Protein AF-A0A534TNX2-F1 (afdb_monomer_lite)

Sequence (73 aa):
MRTTLLLTARPIDGRRAAEIGLVNAVVEPATLMPTALSTADAIAANAPLAVRTTRRGVREVLSLSLADAYRRQ

pLDDT: mean 86.75, std 12.8, range [44.97, 98.12]

Structure (mmCIF, N/CA/C/O backbone):
data_AF-A0A534TNX2-F1
#
_entry.id   AF-A0A534TNX2-F1
#
loop_
_atom_site.group_PDB
_atom_site.id
_atom_site.type_symbol
_atom_site.label_atom_id
_atom_site.label_alt_id
_atom_site.label_comp_id
_atom_site.label_asym_id
_atom_site.label_entity_id
_atom_site.label_seq_id
_atom_site.pdbx_PDB_ins_code
_atom_site.Cartn_x
_atom_site.Cartn_y
_atom_site.Cartn_z
_atom_site.occupancy
_atom_site.B_iso_or_equiv
_atom_site.auth_seq_id
_atom_site.auth_comp_id
_atom_site.auth_asym_id
_atom_site.auth_atom_id
_atom_site.pdbx_PDB_model_num
ATOM 1 N N . MET A 1 1 ? 2.429 -0.449 -16.935 1.00 59.62 1 MET A N 1
ATOM 2 C CA . MET A 1 1 ? 1.756 0.862 -17.084 1.00 59.62 1 MET A CA 1
ATOM 3 C C . MET A 1 1 ? 1.857 1.310 -18.537 1.00 59.62 1 MET A C 1
ATOM 5 O O . MET A 1 1 ? 2.942 1.228 -19.096 1.00 59.62 1 MET A O 1
ATOM 9 N N . ARG A 1 2 ? 0.755 1.703 -19.187 1.00 73.56 2 ARG A N 1
ATOM 10 C CA . ARG A 1 2 ? 0.782 2.106 -20.607 1.00 73.56 2 ARG A CA 1
ATOM 11 C C . ARG A 1 2 ? 1.348 3.525 -20.753 1.00 73.56 2 ARG A C 1
ATOM 13 O O . ARG A 1 2 ? 0.806 4.450 -20.154 1.00 73.56 2 ARG A O 1
ATOM 20 N N . THR A 1 3 ? 2.374 3.702 -21.586 1.00 69.19 3 THR A N 1
ATOM 21 C CA . THR A 1 3 ? 3.071 4.987 -21.818 1.00 69.19 3 THR A CA 1
ATOM 22 C C . THR A 1 3 ? 2.135 6.101 -22.291 1.00 69.19 3 THR A C 1
ATOM 24 O O . THR A 1 3 ? 2.342 7.266 -21.978 1.00 69.19 3 THR A O 1
ATOM 27 N N . THR A 1 4 ? 1.047 5.758 -22.981 1.00 78.75 4 THR A N 1
ATOM 28 C CA . THR A 1 4 ? 0.061 6.732 -23.464 1.00 78.75 4 THR A CA 1
ATOM 29 C C . THR A 1 4 ? -0.594 7.545 -22.350 1.00 78.75 4 THR A C 1
ATOM 31 O O . THR A 1 4 ? -0.909 8.704 -22.582 1.00 78.75 4 THR A O 1
ATOM 34 N N . LEU A 1 5 ? -0.776 7.007 -21.140 1.00 83.25 5 LEU A N 1
ATOM 35 C CA . LEU A 1 5 ? -1.325 7.796 -20.027 1.00 83.25 5 LEU A CA 1
ATOM 36 C C . LEU A 1 5 ? -0.360 8.899 -19.588 1.00 83.25 5 LEU A C 1
ATOM 38 O O . LEU A 1 5 ? -0.780 10.033 -19.390 1.00 83.25 5 LEU A O 1
ATOM 42 N N . LEU A 1 6 ? 0.934 8.577 -19.525 1.00 82.56 6 LEU A N 1
ATOM 43 C CA . LEU A 1 6 ? 1.982 9.534 -19.172 1.00 82.56 6 LEU A CA 1
ATOM 44 C C . LEU A 1 6 ? 2.130 10.641 -20.217 1.00 82.56 6 LEU A C 1
ATOM 46 O O . LEU A 1 6 ? 2.386 11.784 -19.867 1.00 82.56 6 LEU A O 1
ATOM 50 N N . LEU A 1 7 ? 1.964 10.298 -21.495 1.00 89.50 7 LEU A N 1
ATOM 51 C CA . LEU A 1 7 ? 2.206 11.223 -22.602 1.00 89.50 7 LEU A CA 1
ATOM 52 C C . LEU A 1 7 ? 0.969 12.028 -23.020 1.00 89.50 7 LEU A C 1
ATOM 54 O O . LEU A 1 7 ? 1.116 13.076 -23.633 1.00 89.50 7 LEU A O 1
ATOM 58 N N . THR A 1 8 ? -0.243 11.545 -22.725 1.00 88.56 8 THR A N 1
ATOM 59 C CA . THR A 1 8 ? -1.492 12.215 -23.146 1.00 88.56 8 THR A CA 1
ATOM 60 C C . THR A 1 8 ? -2.194 12.975 -22.029 1.00 88.56 8 THR A C 1
ATOM 62 O O . THR A 1 8 ? -3.123 13.719 -22.324 1.00 88.56 8 THR A O 1
ATOM 65 N N . ALA A 1 9 ? -1.797 12.769 -20.766 1.00 84.44 9 ALA A N 1
ATOM 66 C CA . ALA A 1 9 ? -2.394 13.395 -19.581 1.00 84.44 9 ALA A CA 1
ATOM 67 C C . ALA A 1 9 ? -3.936 13.306 -19.509 1.00 84.44 9 ALA A C 1
ATOM 69 O O . ALA A 1 9 ? -4.587 14.102 -18.835 1.00 84.44 9 ALA A O 1
ATOM 70 N N . ARG A 1 10 ? -4.545 12.338 -20.206 1.00 88.81 10 ARG A N 1
ATOM 71 C CA . ARG A 1 10 ? -5.999 12.177 -20.212 1.00 88.81 10 ARG A CA 1
ATOM 72 C C . ARG A 1 10 ? -6.471 11.614 -18.871 1.00 88.81 10 ARG A C 1
ATOM 74 O O . ARG A 1 10 ? -5.874 10.641 -18.398 1.00 88.81 10 ARG A O 1
ATOM 81 N N . PRO A 1 11 ? -7.552 12.162 -18.291 1.00 89.31 11 PRO A N 1
ATOM 82 C CA . PRO A 1 11 ? -8.110 11.636 -17.057 1.00 89.31 11 PRO A CA 1
ATOM 83 C C . PRO A 1 11 ? -8.655 10.220 -17.273 1.00 89.31 11 PRO A C 1
ATOM 85 O O . PRO A 1 11 ? -9.142 9.876 -18.353 1.00 89.31 11 PRO A O 1
ATOM 88 N N . ILE A 1 12 ? -8.571 9.405 -16.225 1.00 93.31 12 ILE A N 1
ATOM 89 C CA . ILE A 1 12 ? -9.173 8.074 -16.158 1.00 93.31 12 ILE A CA 1
ATOM 90 C C . ILE A 1 12 ? -10.035 7.982 -14.902 1.00 93.31 12 ILE A C 1
ATOM 92 O O . ILE A 1 12 ? -9.735 8.621 -13.894 1.00 93.31 12 ILE A O 1
ATOM 96 N N . ASP A 1 13 ? -11.094 7.184 -14.963 1.00 94.00 13 ASP A N 1
ATOM 97 C CA . ASP A 1 13 ? -11.920 6.879 -13.799 1.00 94.00 13 ASP A CA 1
ATOM 98 C C . ASP A 1 13 ? -11.294 5.774 -12.925 1.00 94.00 13 ASP A C 1
ATOM 100 O O . ASP A 1 13 ? -10.296 5.135 -13.283 1.00 94.00 13 ASP A O 1
ATOM 104 N N . GLY A 1 14 ? -11.888 5.547 -11.748 1.00 90.94 14 GLY A N 1
ATOM 105 C CA . GLY A 1 14 ? -11.406 4.546 -10.797 1.00 90.94 14 GLY A CA 1
ATOM 106 C C . GLY A 1 14 ? -11.426 3.128 -11.368 1.00 90.94 14 GLY A C 1
ATOM 107 O O . GLY A 1 14 ? -10.476 2.369 -11.170 1.00 90.94 14 GLY A O 1
ATOM 108 N N . ARG A 1 15 ? -12.474 2.766 -12.120 1.00 93.44 15 ARG A N 1
ATOM 109 C CA . ARG A 1 15 ? -12.599 1.434 -12.727 1.00 93.44 15 ARG A CA 1
ATOM 110 C C . ARG A 1 15 ? -11.436 1.173 -13.674 1.00 93.44 15 ARG A C 1
ATOM 112 O O . ARG 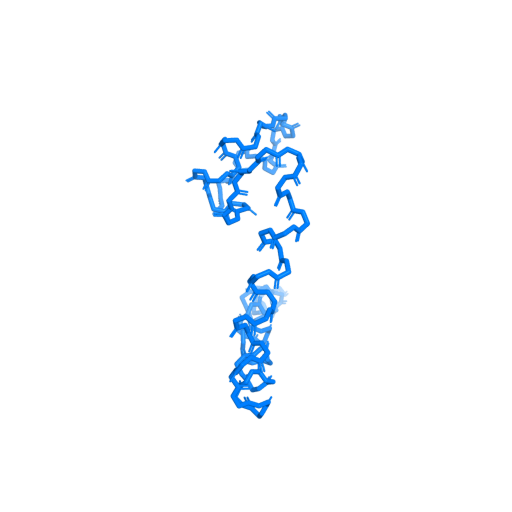A 1 15 ? -10.765 0.145 -13.565 1.00 93.44 15 ARG A O 1
ATOM 119 N N . ARG A 1 16 ? -11.156 2.122 -14.566 1.00 92.19 16 ARG A N 1
ATOM 120 C CA . ARG A 1 16 ? -10.050 2.012 -15.505 1.00 92.19 16 ARG A CA 1
ATOM 121 C C . ARG A 1 16 ? -8.707 1.982 -14.787 1.00 92.19 16 ARG A C 1
ATOM 123 O O . ARG A 1 16 ? -7.822 1.248 -15.223 1.00 92.19 16 ARG A O 1
ATOM 130 N N . ALA A 1 17 ? -8.556 2.736 -13.698 1.00 92.56 17 ALA A N 1
ATOM 131 C CA . ALA A 1 17 ? -7.365 2.690 -12.854 1.00 92.56 17 ALA A CA 1
ATOM 132 C C . ALA A 1 17 ? -7.140 1.292 -12.240 1.00 92.56 17 ALA A C 1
ATOM 134 O O . ALA A 1 17 ? -6.001 0.827 -12.216 1.00 92.56 17 ALA A O 1
ATOM 135 N N . ALA A 1 18 ? -8.195 0.592 -11.813 1.00 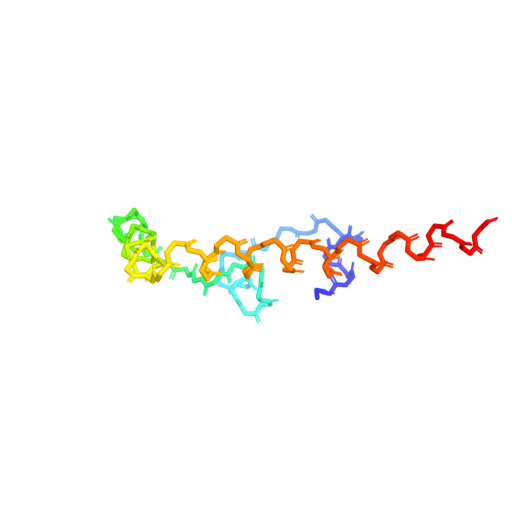93.25 18 ALA A N 1
ATOM 136 C CA . ALA A 1 18 ? -8.081 -0.779 -11.306 1.00 93.25 18 ALA A CA 1
ATOM 137 C C . ALA A 1 18 ? -7.737 -1.787 -12.413 1.00 93.25 18 ALA A C 1
ATOM 139 O O . ALA A 1 18 ? -6.825 -2.595 -12.252 1.00 93.25 18 ALA A O 1
ATOM 140 N N . GLU A 1 19 ? -8.386 -1.694 -13.578 1.00 93.25 19 GLU A N 1
ATOM 141 C CA . GLU A 1 19 ? -8.129 -2.586 -14.723 1.00 93.25 19 GLU A CA 1
ATOM 142 C C . GLU A 1 19 ? -6.671 -2.554 -15.205 1.00 93.25 19 GLU A C 1
ATOM 144 O O . GLU A 1 19 ? -6.147 -3.555 -15.693 1.00 93.25 19 GLU A O 1
ATOM 149 N N . ILE A 1 20 ? -6.011 -1.397 -15.107 1.00 92.81 20 ILE A N 1
ATOM 150 C CA . ILE A 1 20 ? -4.605 -1.238 -15.509 1.00 92.81 20 ILE A CA 1
ATOM 151 C C . ILE A 1 20 ? -3.614 -1.472 -14.360 1.00 92.81 20 ILE A C 1
ATOM 153 O O . ILE A 1 20 ? -2.409 -1.309 -14.575 1.00 92.81 20 ILE A O 1
ATOM 157 N N . GLY A 1 21 ? -4.104 -1.806 -13.161 1.00 90.44 21 GLY A N 1
ATOM 158 C CA . GLY A 1 21 ? -3.294 -2.025 -11.962 1.00 90.44 21 GLY A CA 1
ATOM 159 C C . GLY A 1 21 ? -2.685 -0.754 -11.362 1.00 90.44 21 GLY A C 1
ATOM 160 O O . GLY A 1 21 ? -1.665 -0.837 -10.685 1.00 90.44 21 GLY A O 1
ATOM 161 N N . LEU A 1 22 ? -3.259 0.425 -11.630 1.00 91.69 22 LEU A N 1
ATOM 162 C CA . LEU A 1 22 ? -2.841 1.678 -10.986 1.00 91.69 22 LEU A CA 1
ATOM 163 C C . LEU A 1 22 ? -3.323 1.744 -9.530 1.00 91.69 22 LEU A C 1
ATOM 165 O O . LEU A 1 22 ? -2.626 2.279 -8.672 1.00 91.69 22 LEU A O 1
ATOM 169 N N . VAL A 1 23 ? -4.503 1.189 -9.257 1.00 94.25 23 VAL A N 1
ATOM 170 C CA . VAL A 1 23 ? -5.041 0.995 -7.906 1.00 94.25 23 VAL A CA 1
ATOM 171 C C . VAL A 1 23 ? -5.435 -0.466 -7.722 1.00 94.25 23 VAL A C 1
ATOM 173 O O . VAL A 1 23 ? -5.756 -1.149 -8.691 1.00 94.25 23 VAL A O 1
ATOM 176 N N . ASN A 1 24 ? -5.427 -0.946 -6.480 1.00 92.38 24 ASN A N 1
ATOM 177 C CA .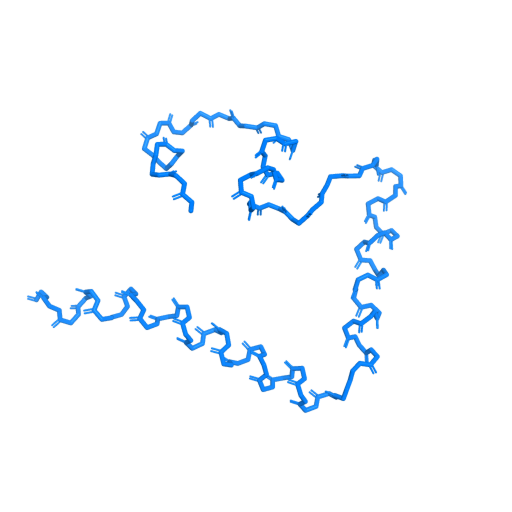 ASN A 1 24 ? -5.733 -2.348 -6.185 1.00 92.38 24 ASN A CA 1
ATOM 178 C C . ASN A 1 24 ? -7.238 -2.657 -6.252 1.00 92.38 24 ASN A C 1
ATOM 180 O O . ASN 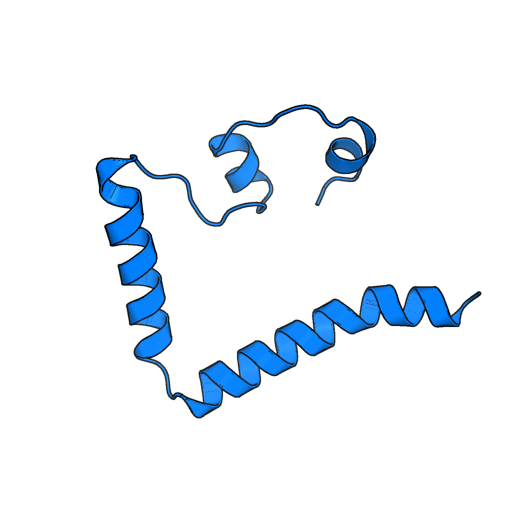A 1 24 ? -7.616 -3.766 -6.612 1.00 92.38 24 ASN A O 1
ATOM 184 N N . ALA A 1 25 ? -8.093 -1.698 -5.884 1.00 94.06 25 ALA A N 1
ATOM 185 C CA . ALA A 1 25 ? -9.543 -1.863 -5.852 1.00 94.06 25 ALA A CA 1
ATOM 186 C C . ALA A 1 25 ? -10.265 -0.509 -5.928 1.00 94.06 25 ALA A C 1
ATOM 188 O O . ALA A 1 25 ? -9.696 0.529 -5.586 1.00 94.06 25 ALA A O 1
ATOM 189 N N . VAL A 1 26 ? -11.534 -0.546 -6.337 1.00 96.38 26 VAL A N 1
ATOM 190 C CA . VAL A 1 26 ? -12.485 0.573 -6.277 1.00 96.38 26 VAL A CA 1
ATOM 191 C C . VAL A 1 26 ? -13.652 0.117 -5.419 1.00 96.38 26 VAL A C 1
ATOM 193 O O . VAL A 1 26 ? -14.176 -0.974 -5.636 1.00 96.38 26 VAL A O 1
ATOM 196 N N . VAL A 1 27 ? -14.038 0.933 -4.446 1.00 96.50 27 VAL A N 1
ATOM 197 C CA . VAL A 1 27 ? -15.097 0.616 -3.482 1.00 96.50 27 VAL A CA 1
ATOM 198 C C . VAL A 1 27 ? -16.002 1.825 -3.277 1.00 96.50 27 VAL A C 1
ATOM 200 O O . VAL A 1 27 ? -15.621 2.949 -3.608 1.00 96.50 27 VAL A O 1
ATOM 203 N N . GLU A 1 28 ? -17.185 1.597 -2.710 1.00 96.75 28 GLU A N 1
ATOM 204 C CA . GLU A 1 28 ? -18.103 2.678 -2.355 1.00 96.75 28 GLU A CA 1
ATOM 205 C C . GLU A 1 28 ? -17.479 3.606 -1.299 1.00 96.75 28 GLU A C 1
ATOM 207 O O . GLU A 1 28 ? -16.789 3.112 -0.394 1.00 96.75 28 GLU A O 1
ATOM 212 N N . PRO A 1 29 ? -17.750 4.927 -1.335 1.00 95.38 29 PRO A N 1
ATOM 213 C CA . PRO A 1 29 ? -17.125 5.896 -0.432 1.00 95.38 29 PRO A CA 1
ATOM 214 C C . PRO A 1 29 ? -17.253 5.535 1.053 1.00 95.38 29 PRO A C 1
ATOM 216 O O . PRO A 1 29 ? -16.288 5.649 1.805 1.00 95.38 29 PRO A O 1
ATOM 219 N N . ALA A 1 30 ? -18.419 5.026 1.465 1.00 97.38 30 ALA A N 1
ATOM 220 C CA . ALA A 1 30 ? -18.684 4.610 2.844 1.00 97.38 30 ALA A CA 1
ATOM 221 C C . ALA A 1 30 ? -17.813 3.423 3.305 1.00 97.38 30 ALA A C 1
ATOM 223 O O . ALA A 1 30 ? -17.578 3.245 4.498 1.00 97.38 30 ALA A O 1
ATOM 224 N N . THR A 1 31 ? -17.319 2.618 2.363 1.00 96.56 31 THR A N 1
ATOM 225 C CA . THR A 1 31 ? -16.521 1.411 2.630 1.00 96.56 31 THR A CA 1
ATOM 226 C C . THR A 1 31 ? -15.021 1.614 2.431 1.00 96.56 31 THR A C 1
ATOM 228 O O . THR A 1 31 ? -14.239 0.745 2.806 1.00 96.56 31 THR A O 1
ATOM 231 N N . LEU A 1 32 ? -14.597 2.781 1.930 1.00 96.38 32 LEU A N 1
ATOM 232 C CA . LEU A 1 32 ? -13.197 3.083 1.621 1.00 96.38 32 LEU A CA 1
ATOM 233 C C . LEU A 1 32 ? -12.262 2.860 2.817 1.00 96.38 32 LEU A C 1
ATOM 235 O O . LEU A 1 32 ? -11.309 2.084 2.726 1.00 96.38 32 LEU A O 1
ATOM 239 N N . MET A 1 33 ? -12.548 3.513 3.945 1.00 98.12 33 MET A N 1
ATOM 240 C CA . MET A 1 33 ? -11.723 3.389 5.149 1.00 98.12 33 MET A CA 1
ATOM 241 C C . MET A 1 33 ? -11.763 1.975 5.748 1.00 98.12 33 MET A C 1
ATOM 243 O O . MET A 1 33 ? -10.686 1.432 5.999 1.00 98.12 33 MET A O 1
ATOM 247 N N . PRO A 1 34 ? -12.938 1.331 5.918 1.00 97.94 34 PRO A N 1
ATOM 248 C CA . PRO A 1 34 ? -13.005 -0.069 6.337 1.00 97.94 34 PRO A CA 1
ATOM 249 C C . PRO A 1 34 ? -12.155 -1.023 5.483 1.00 97.94 34 PRO A C 1
ATOM 251 O O . PRO A 1 34 ? -11.395 -1.821 6.030 1.00 97.94 34 PRO A O 1
ATOM 254 N N . THR A 1 35 ? -12.222 -0.927 4.151 1.00 97.06 35 THR A N 1
ATOM 255 C CA . THR A 1 35 ? -11.444 -1.796 3.250 1.00 97.06 35 THR A CA 1
ATOM 256 C C . THR A 1 35 ? -9.938 -1.540 3.354 1.00 97.06 35 THR A C 1
ATOM 258 O O . THR A 1 35 ? -9.143 -2.486 3.385 1.00 97.06 35 THR A O 1
ATOM 261 N N . ALA A 1 36 ? -9.529 -0.271 3.434 1.00 96.69 36 ALA A N 1
ATOM 262 C CA . ALA A 1 36 ? -8.122 0.094 3.585 1.00 96.69 36 ALA A CA 1
ATOM 263 C C . ALA A 1 36 ? -7.541 -0.422 4.911 1.00 96.69 36 ALA A C 1
ATOM 265 O O . ALA A 1 36 ? -6.453 -1.000 4.923 1.00 96.69 36 ALA A O 1
ATOM 266 N N . LEU A 1 37 ? -8.285 -0.262 6.010 1.00 98.06 37 LEU A N 1
ATOM 267 C CA . LEU A 1 37 ? -7.871 -0.732 7.332 1.00 98.06 37 LEU A CA 1
ATOM 268 C C . L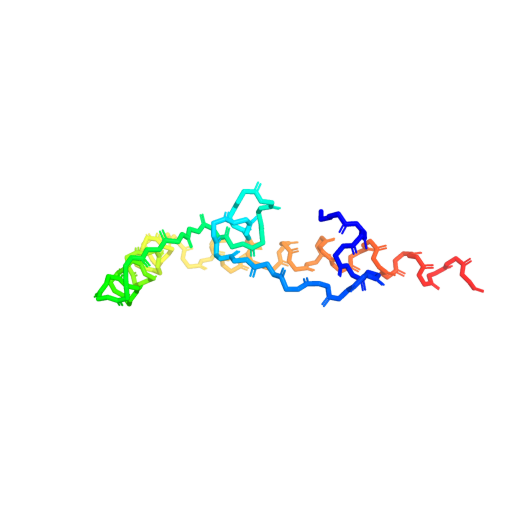EU A 1 37 ? -7.819 -2.257 7.401 1.00 98.06 37 LEU A C 1
ATOM 270 O O . LEU A 1 37 ? -6.812 -2.789 7.845 1.00 98.06 37 LEU A O 1
ATOM 274 N N . SER A 1 38 ? -8.808 -2.960 6.847 1.00 97.81 38 SER A N 1
ATOM 275 C CA . SER A 1 38 ? -8.781 -4.428 6.773 1.00 97.81 38 SER A CA 1
ATOM 276 C C . SER A 1 38 ? -7.530 -4.953 6.054 1.00 97.81 38 SER A C 1
ATOM 278 O O . SER A 1 38 ? -6.912 -5.926 6.489 1.00 97.81 38 SER A O 1
ATOM 280 N N . THR A 1 39 ? -7.099 -4.271 4.988 1.00 96.44 39 THR A N 1
ATOM 281 C CA . THR A 1 39 ? -5.846 -4.604 4.293 1.00 96.44 39 THR A CA 1
ATOM 282 C C . THR A 1 39 ? -4.625 -4.337 5.178 1.00 96.44 39 THR A C 1
ATOM 284 O O . THR A 1 39 ? -3.695 -5.144 5.215 1.00 96.44 39 THR A O 1
ATOM 287 N N . ALA A 1 40 ? -4.607 -3.212 5.899 1.00 95.56 40 ALA A N 1
ATOM 288 C CA . ALA A 1 40 ? -3.526 -2.876 6.821 1.00 95.56 40 ALA A CA 1
ATOM 289 C C . ALA A 1 40 ? -3.429 -3.879 7.981 1.00 95.56 40 ALA A C 1
ATOM 291 O O . ALA A 1 40 ? -2.323 -4.306 8.312 1.00 95.56 40 ALA A O 1
ATOM 292 N N . ASP A 1 41 ? -4.563 -4.312 8.529 1.00 97.75 41 ASP A N 1
ATOM 293 C CA . ASP A 1 41 ? -4.642 -5.322 9.585 1.00 97.75 41 ASP A CA 1
ATOM 294 C C . ASP A 1 41 ? -4.105 -6.670 9.097 1.00 97.75 41 ASP A C 1
ATOM 296 O O . ASP A 1 41 ? -3.293 -7.300 9.775 1.00 97.75 41 ASP A O 1
ATOM 300 N N . ALA A 1 42 ? -4.467 -7.078 7.876 1.00 96.75 42 ALA A N 1
ATOM 301 C CA . ALA A 1 42 ? -3.926 -8.286 7.256 1.00 96.75 42 ALA A CA 1
ATOM 302 C C . ALA A 1 42 ? -2.399 -8.215 7.082 1.00 96.75 42 ALA A C 1
ATOM 304 O O . ALA A 1 42 ? -1.704 -9.211 7.281 1.00 96.75 42 ALA A O 1
ATOM 305 N N . ILE A 1 43 ? -1.850 -7.041 6.750 1.00 96.25 43 ILE A N 1
ATOM 306 C CA . ILE A 1 43 ? -0.396 -6.831 6.695 1.00 96.25 43 ILE A CA 1
ATOM 307 C C . ILE A 1 43 ? 0.208 -6.909 8.102 1.00 96.25 43 ILE A C 1
ATOM 309 O O . ILE A 1 43 ? 1.216 -7.595 8.283 1.00 96.25 43 ILE A O 1
ATOM 313 N N . ALA A 1 44 ? -0.402 -6.241 9.082 1.00 95.19 44 ALA A N 1
ATOM 314 C CA . ALA A 1 44 ? 0.067 -6.169 10.465 1.00 95.19 44 ALA A CA 1
ATOM 315 C C . ALA A 1 44 ? 0.022 -7.522 11.196 1.00 95.19 44 ALA A C 1
ATOM 317 O O . ALA A 1 44 ? 0.817 -7.740 12.108 1.00 95.19 44 ALA A O 1
ATOM 318 N N . ALA A 1 45 ? -0.842 -8.442 10.762 1.00 96.44 45 ALA A N 1
ATOM 319 C CA . ALA A 1 45 ? -0.901 -9.813 11.264 1.00 96.44 45 ALA A CA 1
ATOM 320 C C . ALA A 1 45 ? 0.337 -10.661 10.897 1.00 96.44 45 ALA A C 1
ATOM 322 O O . ALA A 1 45 ? 0.575 -11.703 11.508 1.00 96.44 45 ALA A O 1
ATOM 323 N N . ASN A 1 46 ? 1.145 -10.237 9.917 1.00 94.94 46 ASN A N 1
ATOM 324 C CA . ASN A 1 46 ? 2.371 -10.943 9.540 1.00 94.94 46 ASN A CA 1
ATOM 325 C C . ASN A 1 46 ? 3.534 -10.623 10.490 1.00 94.94 46 ASN A C 1
ATOM 327 O O . ASN A 1 46 ? 3.594 -9.562 11.109 1.00 94.94 46 ASN A O 1
ATOM 3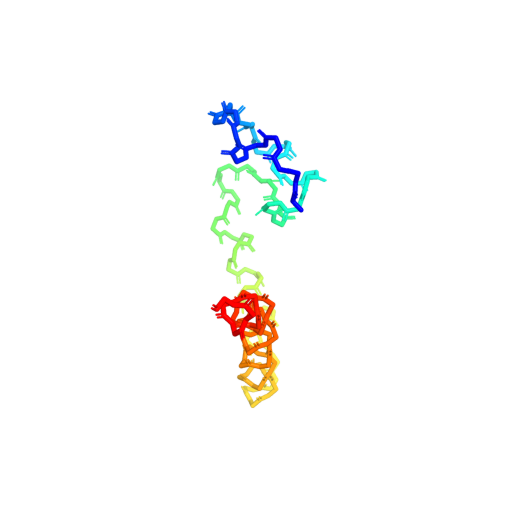31 N N . ALA A 1 47 ? 4.533 -11.513 10.539 1.00 94.00 47 ALA A N 1
ATOM 332 C CA . ALA A 1 47 ? 5.742 -11.297 11.331 1.00 94.00 47 ALA A CA 1
ATOM 333 C C . ALA A 1 47 ? 6.408 -9.945 10.971 1.00 94.00 47 ALA A C 1
ATOM 335 O O . ALA A 1 47 ? 6.791 -9.748 9.810 1.00 94.00 47 ALA A O 1
ATOM 336 N N . PRO A 1 48 ? 6.632 -9.027 11.938 1.00 92.94 48 PRO A N 1
ATOM 337 C CA . PRO A 1 48 ? 7.120 -7.677 11.645 1.00 92.94 48 PRO A CA 1
ATOM 338 C C . PRO A 1 48 ? 8.441 -7.639 10.868 1.00 92.94 48 PRO A C 1
ATOM 340 O O . PRO A 1 48 ? 8.665 -6.739 10.059 1.00 92.94 48 PRO A O 1
ATOM 343 N N . LEU A 1 49 ? 9.326 -8.616 11.094 1.00 94.50 49 LEU A N 1
ATOM 344 C CA . LEU A 1 49 ? 10.584 -8.727 10.357 1.00 94.50 49 LEU A CA 1
ATOM 345 C C . LEU A 1 49 ? 10.354 -9.060 8.878 1.00 94.50 49 LEU A C 1
ATOM 347 O O . LEU A 1 49 ? 10.965 -8.423 8.024 1.00 94.50 49 LEU A O 1
ATOM 351 N N . ALA A 1 50 ? 9.450 -9.996 8.573 1.00 93.69 50 ALA A N 1
ATOM 352 C CA . ALA A 1 50 ? 9.127 -10.374 7.200 1.00 93.69 50 ALA A CA 1
ATOM 353 C C . ALA A 1 50 ? 8.562 -9.176 6.425 1.00 93.69 50 ALA A C 1
ATOM 355 O O . ALA A 1 50 ? 9.080 -8.832 5.367 1.00 93.69 50 ALA A O 1
ATOM 356 N N . VAL A 1 51 ? 7.592 -8.458 7.006 1.00 94.94 51 VAL A N 1
ATOM 357 C CA . VAL A 1 51 ? 6.998 -7.258 6.386 1.00 94.94 51 VAL A CA 1
ATOM 358 C C . VAL A 1 51 ? 8.059 -6.194 6.089 1.00 94.94 51 VAL A C 1
ATOM 360 O O . VAL A 1 51 ? 8.084 -5.630 4.991 1.00 94.94 51 VAL A O 1
ATOM 363 N N . ARG A 1 52 ? 8.968 -5.923 7.038 1.00 93.69 52 ARG A N 1
ATOM 364 C CA . ARG A 1 52 ? 10.051 -4.943 6.847 1.00 93.69 52 ARG A CA 1
ATOM 365 C C . ARG A 1 52 ? 11.013 -5.359 5.739 1.00 93.69 52 ARG A C 1
ATOM 367 O O . ARG A 1 52 ? 11.330 -4.532 4.883 1.00 93.69 52 ARG A O 1
ATOM 374 N N . THR A 1 53 ? 11.457 -6.613 5.742 1.00 93.62 53 THR A N 1
ATOM 375 C CA . THR A 1 53 ? 12.398 -7.133 4.742 1.00 93.62 53 THR A CA 1
ATOM 376 C C . THR A 1 53 ? 11.773 -7.145 3.351 1.00 93.62 53 THR A C 1
ATOM 378 O O . THR A 1 53 ? 12.382 -6.634 2.414 1.00 93.62 53 THR A O 1
ATOM 381 N N . THR A 1 54 ? 10.532 -7.615 3.214 1.00 92.19 54 THR A N 1
ATOM 382 C CA . THR A 1 54 ? 9.803 -7.596 1.938 1.00 92.19 54 THR A CA 1
ATOM 383 C C . THR A 1 54 ? 9.623 -6.173 1.423 1.00 92.19 54 THR A C 1
ATOM 385 O O . THR A 1 54 ? 9.938 -5.890 0.268 1.00 92.19 54 THR A O 1
ATOM 388 N N . ARG A 1 55 ? 9.190 -5.236 2.278 1.00 90.62 55 ARG A N 1
ATOM 389 C CA . ARG A 1 55 ? 9.032 -3.827 1.886 1.00 90.62 55 ARG A CA 1
ATOM 390 C C . ARG A 1 55 ? 10.351 -3.206 1.426 1.00 90.62 55 ARG A C 1
ATOM 392 O O . ARG A 1 55 ? 10.354 -2.425 0.474 1.00 90.62 55 ARG A O 1
ATOM 399 N N . ARG A 1 56 ? 11.456 -3.523 2.107 1.00 90.50 56 ARG A N 1
ATOM 400 C CA . ARG A 1 56 ? 12.798 -3.070 1.728 1.00 90.50 56 ARG A CA 1
ATOM 401 C C . ARG A 1 56 ? 13.205 -3.640 0.368 1.00 90.50 56 ARG A C 1
ATOM 403 O O . ARG A 1 56 ? 13.529 -2.855 -0.516 1.00 90.50 56 ARG A O 1
ATOM 410 N N . GLY A 1 57 ? 13.097 -4.954 0.182 1.00 89.62 57 GLY A N 1
ATOM 411 C CA . GLY A 1 57 ? 13.456 -5.617 -1.074 1.00 89.62 57 GLY A CA 1
ATOM 412 C C . GLY A 1 57 ? 12.659 -5.092 -2.270 1.00 89.62 57 GLY A C 1
ATOM 413 O O . GLY A 1 57 ? 13.240 -4.789 -3.307 1.00 89.62 57 GLY A O 1
ATOM 414 N N . VAL A 1 58 ? 11.346 -4.876 -2.118 1.00 88.06 58 VAL A N 1
ATOM 415 C CA . VAL A 1 58 ? 10.509 -4.283 -3.180 1.00 88.06 58 VAL A CA 1
ATOM 416 C C . VAL A 1 58 ? 10.999 -2.884 -3.566 1.00 88.06 58 VAL A C 1
ATOM 418 O O . VAL A 1 58 ? 11.085 -2.569 -4.751 1.00 88.06 58 VAL A O 1
ATOM 421 N N . ARG A 1 59 ? 11.347 -2.038 -2.589 1.00 85.06 59 ARG A N 1
ATOM 422 C CA . ARG A 1 59 ? 11.871 -0.687 -2.861 1.00 85.06 59 ARG A CA 1
ATOM 423 C C . ARG A 1 59 ? 13.214 -0.717 -3.575 1.00 85.06 59 ARG A C 1
ATOM 425 O O . ARG A 1 59 ? 13.417 0.064 -4.499 1.00 85.06 59 ARG A O 1
ATOM 432 N N . GLU A 1 60 ? 14.102 -1.611 -3.157 1.00 85.69 60 GLU A N 1
ATOM 433 C CA . GLU A 1 60 ? 15.402 -1.797 -3.796 1.00 85.69 60 GLU A CA 1
ATOM 434 C C . GLU A 1 60 ? 15.211 -2.247 -5.253 1.00 85.69 60 GLU A C 1
ATOM 436 O O . GLU A 1 60 ? 15.694 -1.570 -6.157 1.00 85.69 60 GLU A O 1
ATOM 441 N N . VAL A 1 61 ? 14.394 -3.273 -5.515 1.00 79.88 61 VAL A N 1
ATOM 442 C CA . VAL A 1 61 ? 14.097 -3.752 -6.881 1.00 79.88 61 VAL A CA 1
ATOM 443 C C . VAL A 1 61 ? 13.500 -2.656 -7.769 1.00 79.88 61 VAL A C 1
ATOM 445 O O . VAL A 1 61 ? 13.940 -2.479 -8.904 1.00 79.88 61 VAL A O 1
ATOM 448 N N . LEU A 1 62 ? 12.535 -1.884 -7.262 1.00 78.69 62 LEU A N 1
ATOM 449 C CA . LEU A 1 62 ? 11.922 -0.791 -8.026 1.00 78.69 62 LEU A CA 1
ATOM 450 C C . LEU A 1 62 ? 12.896 0.364 -8.315 1.00 78.69 62 LEU A C 1
ATOM 452 O O . LEU A 1 62 ? 12.708 1.076 -9.298 1.00 78.69 62 LEU A O 1
ATOM 456 N N . SER A 1 63 ? 13.937 0.545 -7.497 1.00 72.94 63 SER A N 1
ATOM 457 C CA . SER A 1 63 ? 14.963 1.575 -7.714 1.00 72.94 63 SER A CA 1
ATOM 458 C C . SER A 1 63 ? 16.019 1.185 -8.754 1.00 72.94 63 SER A C 1
ATOM 460 O O . SER A 1 63 ? 16.593 2.063 -9.399 1.00 72.94 63 SER A O 1
ATOM 462 N N . LEU A 1 64 ? 16.255 -0.117 -8.957 1.00 63.94 64 LEU A N 1
ATOM 463 C CA . LEU A 1 64 ? 17.344 -0.604 -9.806 1.00 63.94 64 LEU A CA 1
ATOM 464 C C . LEU A 1 64 ? 17.120 -0.293 -11.293 1.00 63.94 64 LEU A C 1
ATOM 466 O O . LEU A 1 64 ? 18.058 0.116 -11.965 1.00 63.94 64 LEU A O 1
ATOM 470 N N . SER A 1 65 ? 15.889 -0.384 -11.808 1.00 66.44 65 SER A N 1
ATOM 471 C CA . SER A 1 65 ? 15.636 -0.224 -13.253 1.00 66.44 65 SER A CA 1
ATOM 472 C C . SER A 1 65 ? 15.848 1.203 -13.775 1.00 66.44 65 SER A C 1
ATOM 474 O O . SER A 1 65 ? 16.299 1.385 -14.904 1.00 66.44 65 SER A O 1
ATOM 476 N N . LEU A 1 66 ? 15.565 2.218 -12.955 1.00 63.03 66 LEU A N 1
ATOM 477 C CA . LEU A 1 66 ? 15.794 3.621 -13.297 1.00 63.03 66 LEU A CA 1
ATOM 478 C C . LEU A 1 66 ? 17.251 4.027 -13.026 1.00 63.03 66 LEU A C 1
ATOM 480 O O . LEU A 1 66 ? 17.859 4.724 -13.834 1.00 63.03 66 LEU A O 1
ATOM 484 N N . ALA A 1 67 ? 17.835 3.548 -11.924 1.00 64.00 67 ALA A N 1
ATOM 485 C CA . ALA A 1 67 ? 19.229 3.821 -11.584 1.00 64.00 67 ALA A CA 1
ATOM 486 C C . ALA A 1 67 ? 20.215 3.196 -12.591 1.00 64.00 67 ALA A C 1
ATOM 488 O O . ALA A 1 67 ? 21.198 3.837 -12.955 1.00 64.00 67 ALA A O 1
ATOM 489 N N . ASP A 1 68 ? 19.944 1.986 -13.094 1.00 64.94 68 ASP A N 1
ATOM 490 C CA . ASP A 1 68 ? 20.735 1.362 -14.164 1.00 64.94 68 ASP A CA 1
ATOM 491 C C . ASP A 1 68 ? 20.637 2.101 -15.500 1.00 64.94 68 ASP A C 1
ATOM 493 O O . ASP A 1 68 ? 21.617 2.154 -16.244 1.00 64.94 68 ASP A O 1
ATOM 497 N N . ALA A 1 69 ? 19.483 2.700 -15.805 1.00 58.56 69 ALA A N 1
ATOM 498 C CA . ALA A 1 69 ? 19.315 3.516 -17.003 1.00 58.56 69 ALA A CA 1
ATOM 499 C C . ALA A 1 69 ? 20.173 4.795 -16.951 1.00 58.56 69 ALA A C 1
ATOM 501 O O . ALA A 1 69 ? 20.761 5.167 -17.965 1.00 58.56 69 ALA A O 1
ATOM 502 N N . TYR A 1 70 ? 20.324 5.412 -15.771 1.00 61.06 70 TYR A N 1
ATOM 503 C CA . TYR A 1 70 ? 21.224 6.556 -15.569 1.00 61.06 70 TYR A CA 1
ATOM 504 C C . TYR A 1 70 ? 22.715 6.193 -15.627 1.00 61.06 70 TYR A C 1
ATOM 506 O O . TYR A 1 70 ? 23.526 7.055 -15.934 1.00 61.06 70 TYR A O 1
ATOM 514 N N . ARG A 1 71 ? 23.097 4.930 -15.381 1.00 65.12 71 ARG A N 1
ATOM 515 C CA . ARG A 1 71 ? 24.497 4.467 -15.488 1.00 65.12 71 ARG A CA 1
ATOM 516 C C . ARG A 1 71 ? 24.999 4.291 -16.929 1.00 65.12 71 ARG A C 1
ATOM 518 O O . ARG A 1 71 ? 26.183 4.034 -17.118 1.00 65.12 71 ARG A O 1
ATOM 525 N N . ARG A 1 72 ? 24.112 4.349 -17.928 1.00 53.31 72 ARG A N 1
ATOM 526 C CA . ARG A 1 72 ? 24.435 4.167 -19.358 1.00 53.31 72 ARG A CA 1
ATOM 527 C C . ARG A 1 72 ? 24.448 5.480 -20.160 1.00 53.31 72 ARG A C 1
ATOM 529 O O . ARG A 1 72 ? 24.464 5.418 -21.388 1.00 53.31 72 ARG A O 1
ATOM 536 N N . GLN A 1 73 ? 24.412 6.627 -19.482 1.00 44.97 73 GLN A N 1
ATOM 537 C CA . GLN A 1 73 ? 24.703 7.956 -20.037 1.00 44.97 73 GLN A CA 1
ATOM 538 C C . GLN A 1 73 ? 26.059 8.431 -19.526 1.00 44.97 73 GLN A C 1
ATOM 540 O O . GLN A 1 73 ? 26.725 9.161 -20.288 1.00 44.97 73 GLN A O 1
#

Foldseek 3Di:
DDCCCVVVVDDDDPVVCCVVPVDVDDDDPVCVVVVVVVVVVVLVPDDPVVSVVVVVVVVVVVVCVVVVVVVVD

Radius of gyration: 16.87 Å; chains: 1; bounding box: 43×25×35 Å

Secondary structure (DSSP, 8-state):
--HHHHHH-----HHHHHHTTSSS----GGGHHHHHHHHHHHHHTS-HHHHHHHHHHHHHHHHHHHHHHHTT-